Protein AF-A0A382D7G8-F1 (afdb_monomer_lite)

Sequence (98 aa):
MTLIEILAQPWNQYRQGIIFSIQKGDFDAAIVMLLGMCKVLPEQYRPVLPPIPSAKNLNEDFMLKQDKWSWCTVSLQSVEDSISRWIHDNFDRVAMGT

pLDDT: mean 87.27, std 11.98, range [44.75, 96.56]

Foldseek 3Di:
DDPLVVVVVLLVVLVVQLVVCVVVLNLVSNVVSLVVLLVSDDPVLRFDADDQDDDPDPVVVVCNSVVSSVSSVVSVVRSVVSSVVVCVVVVVVVVVPD

Structure (mmCIF, N/CA/C/O backbone):
data_AF-A0A382D7G8-F1
#
_entry.id   AF-A0A382D7G8-F1
#
loop_
_atom_site.group_PDB
_atom_site.id
_atom_site.type_symbol
_atom_site.label_atom_id
_atom_site.label_alt_id
_atom_site.label_comp_id
_atom_site.label_asym_id
_atom_site.label_entity_id
_atom_site.label_seq_id
_atom_site.pdbx_PDB_ins_code
_atom_site.Cartn_x
_atom_site.Cartn_y
_atom_site.Cartn_z
_atom_site.occupancy
_atom_site.B_iso_or_equiv
_atom_site.auth_seq_id
_atom_site.auth_comp_id
_atom_site.auth_asym_id
_atom_site.auth_atom_id
_atom_site.pdbx_PDB_model_num
ATOM 1 N N . MET A 1 1 ? 16.995 3.078 -21.638 1.00 50.81 1 MET A N 1
ATOM 2 C CA . MET A 1 1 ? 16.478 3.348 -20.286 1.00 50.81 1 MET A CA 1
ATOM 3 C C . MET A 1 1 ? 15.132 2.659 -20.189 1.00 50.81 1 MET A C 1
ATOM 5 O O . MET A 1 1 ? 14.212 3.039 -20.907 1.00 50.81 1 MET A O 1
ATOM 9 N N . THR A 1 2 ? 15.072 1.536 -19.484 1.00 73.19 2 THR A N 1
ATOM 10 C CA . THR A 1 2 ? 13.880 0.674 -19.462 1.00 73.19 2 THR A CA 1
ATOM 11 C C . THR A 1 2 ? 12.779 1.330 -18.620 1.00 73.19 2 THR A C 1
ATOM 13 O O . THR A 1 2 ? 13.068 2.099 -17.707 1.00 73.19 2 THR A O 1
ATOM 16 N N . LEU A 1 3 ? 11.500 1.059 -18.909 1.00 73.25 3 LEU A N 1
ATOM 17 C CA . LEU A 1 3 ? 10.363 1.606 -18.144 1.00 73.25 3 LEU A CA 1
ATOM 18 C C . LEU A 1 3 ? 10.501 1.344 -16.629 1.00 73.25 3 LEU A C 1
ATOM 20 O O . LEU A 1 3 ? 10.116 2.179 -15.818 1.00 73.25 3 LEU A O 1
ATOM 24 N N . ILE A 1 4 ? 11.113 0.215 -16.260 1.00 77.62 4 ILE A N 1
ATOM 25 C CA . ILE A 1 4 ? 11.415 -0.171 -14.875 1.00 77.62 4 ILE A CA 1
ATOM 26 C C . ILE A 1 4 ? 12.297 0.880 -14.179 1.00 77.62 4 ILE A C 1
ATOM 28 O O . ILE A 1 4 ? 12.011 1.260 -13.047 1.00 77.62 4 ILE A O 1
ATOM 32 N N . GLU A 1 5 ? 13.327 1.399 -14.854 1.00 75.94 5 GLU A N 1
ATOM 33 C CA . GLU A 1 5 ? 14.245 2.404 -14.293 1.00 75.94 5 GLU A CA 1
ATOM 34 C C . GLU A 1 5 ? 13.545 3.746 -14.038 1.00 75.94 5 GLU A C 1
ATOM 36 O O . GLU A 1 5 ? 13.804 4.394 -13.025 1.00 75.94 5 GLU A O 1
ATOM 41 N N . ILE A 1 6 ? 12.614 4.141 -14.915 1.00 78.12 6 ILE A N 1
ATOM 42 C CA . ILE A 1 6 ? 11.820 5.371 -14.751 1.00 78.12 6 ILE A CA 1
ATOM 43 C C . ILE A 1 6 ? 10.868 5.245 -13.555 1.00 78.12 6 ILE A C 1
ATOM 45 O O . ILE A 1 6 ? 10.698 6.199 -12.798 1.00 78.12 6 ILE A O 1
ATOM 49 N N . LEU A 1 7 ? 10.254 4.073 -13.366 1.00 82.19 7 LEU A N 1
ATOM 50 C CA . LEU A 1 7 ? 9.284 3.839 -12.290 1.00 82.19 7 LEU A CA 1
ATOM 51 C C . LEU A 1 7 ? 9.934 3.540 -10.929 1.00 82.19 7 LEU A C 1
ATOM 53 O O . LEU A 1 7 ? 9.306 3.754 -9.890 1.00 82.19 7 LEU A O 1
ATOM 57 N N . ALA A 1 8 ? 11.207 3.133 -10.911 1.00 82.38 8 ALA A N 1
ATOM 58 C CA . ALA A 1 8 ? 11.955 2.877 -9.683 1.00 82.38 8 ALA A CA 1
ATOM 59 C C . ALA A 1 8 ? 12.060 4.115 -8.774 1.00 82.38 8 ALA A C 1
ATOM 61 O O . ALA A 1 8 ? 11.935 3.996 -7.552 1.00 82.38 8 ALA A O 1
ATOM 62 N N . GLN A 1 9 ? 12.256 5.309 -9.349 1.00 84.25 9 GLN A N 1
ATOM 63 C CA . GLN A 1 9 ? 12.365 6.543 -8.566 1.00 84.25 9 GLN A CA 1
ATOM 64 C C . GLN A 1 9 ? 11.043 6.897 -7.849 1.00 84.25 9 GLN A C 1
ATOM 66 O O . GLN A 1 9 ? 11.084 7.059 -6.625 1.00 84.25 9 GLN A O 1
ATOM 71 N N . PRO A 1 10 ? 9.880 6.979 -8.530 1.00 85.62 10 PRO A N 1
ATOM 72 C CA . PRO A 1 10 ? 8.589 7.169 -7.871 1.00 85.62 10 PRO A CA 1
ATOM 73 C C . PRO A 1 10 ? 8.313 6.147 -6.765 1.00 85.62 10 PRO A C 1
ATOM 75 O O . PRO A 1 10 ? 7.911 6.528 -5.668 1.00 85.62 10 PRO A O 1
ATOM 78 N N . TRP A 1 11 ? 8.573 4.855 -7.002 1.00 88.38 11 TRP A N 1
ATOM 79 C CA . TRP A 1 11 ? 8.358 3.825 -5.980 1.00 88.38 11 TRP A CA 1
ATOM 80 C C . TRP A 1 11 ? 9.215 4.026 -4.739 1.00 88.38 11 TRP A C 1
ATOM 82 O O . TRP A 1 11 ? 8.716 3.896 -3.624 1.00 88.38 11 TRP A O 1
ATOM 92 N N . ASN A 1 12 ? 10.482 4.399 -4.906 1.00 89.94 12 ASN A N 1
ATOM 93 C CA . ASN A 1 12 ? 11.345 4.681 -3.766 1.00 89.94 12 ASN A CA 1
ATOM 94 C C . ASN A 1 12 ? 10.878 5.906 -2.968 1.00 89.94 12 ASN A C 1
ATOM 96 O O . ASN A 1 12 ? 10.930 5.874 -1.739 1.00 89.94 12 ASN A O 1
ATOM 100 N N . GLN A 1 13 ? 10.362 6.945 -3.633 1.00 90.81 13 GLN A N 1
ATOM 101 C CA . GLN A 1 13 ? 9.765 8.095 -2.946 1.00 90.81 13 GLN A CA 1
ATOM 102 C C . GLN A 1 13 ? 8.520 7.692 -2.142 1.0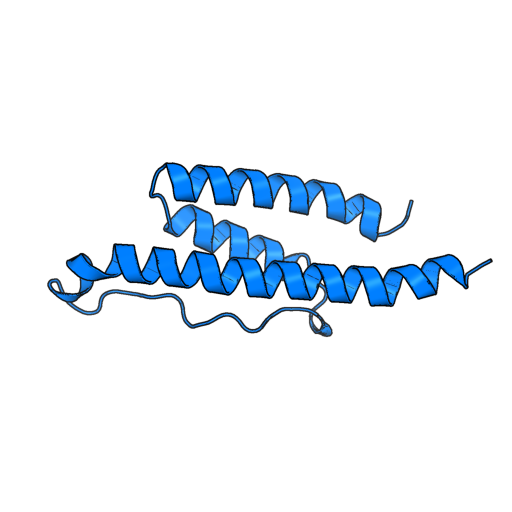0 90.81 13 GLN A C 1
ATOM 104 O O . GLN A 1 13 ? 8.406 8.059 -0.971 1.00 90.81 13 GLN A O 1
ATOM 109 N N . TYR A 1 14 ? 7.626 6.881 -2.721 1.00 93.50 14 TYR A N 1
ATOM 110 C CA . TYR A 1 14 ? 6.450 6.379 -2.005 1.00 93.50 14 TYR A CA 1
ATOM 111 C C . TYR A 1 14 ? 6.827 5.497 -0.810 1.00 93.50 14 TYR A C 1
ATOM 113 O O . TYR A 1 14 ? 6.287 5.705 0.272 1.00 93.50 14 TYR A O 1
ATOM 121 N N . ARG A 1 15 ? 7.789 4.574 -0.951 1.00 93.50 15 ARG A N 1
ATOM 122 C CA . ARG A 1 15 ? 8.266 3.722 0.159 1.00 93.50 15 ARG A CA 1
ATOM 123 C C . ARG A 1 15 ? 8.763 4.542 1.347 1.00 93.50 15 ARG A C 1
ATOM 125 O O . ARG A 1 15 ? 8.378 4.275 2.483 1.00 93.50 15 ARG A O 1
ATOM 132 N N . GLN A 1 16 ? 9.589 5.556 1.088 1.00 94.12 16 GLN A N 1
ATOM 133 C CA . GLN A 1 16 ? 10.087 6.452 2.136 1.00 94.12 16 GLN A CA 1
ATOM 134 C C . GLN A 1 16 ? 8.943 7.215 2.813 1.00 94.12 16 GLN A C 1
ATOM 136 O O . GLN A 1 16 ? 8.896 7.286 4.042 1.00 94.12 16 GLN A O 1
ATOM 141 N N . GLY A 1 17 ? 7.998 7.733 2.022 1.00 94.75 17 GLY A N 1
ATOM 142 C CA . GLY A 1 17 ? 6.816 8.422 2.533 1.00 94.75 17 GLY A CA 1
ATOM 143 C C . GLY A 1 17 ? 5.943 7.529 3.419 1.00 94.75 17 GLY A C 1
ATOM 144 O O . GLY A 1 17 ? 5.605 7.928 4.529 1.00 94.75 17 GLY A O 1
ATOM 145 N N . ILE A 1 18 ? 5.656 6.296 2.987 1.00 95.25 18 ILE A N 1
ATOM 146 C CA . ILE A 1 18 ? 4.842 5.327 3.738 1.00 95.25 18 ILE A CA 1
ATOM 147 C C . ILE A 1 18 ? 5.466 5.038 5.106 1.00 95.25 18 ILE A C 1
ATOM 149 O O . ILE A 1 18 ? 4.775 5.105 6.124 1.00 95.25 18 ILE A O 1
ATOM 153 N N . ILE A 1 19 ? 6.773 4.755 5.151 1.00 93.81 19 ILE A N 1
ATOM 154 C CA . ILE A 1 19 ? 7.485 4.478 6.407 1.00 93.81 19 ILE A CA 1
ATOM 155 C C . ILE A 1 19 ? 7.400 5.686 7.345 1.00 93.81 19 ILE A C 1
ATOM 157 O O . ILE A 1 19 ? 7.075 5.529 8.523 1.00 93.81 19 ILE A O 1
ATOM 161 N N . PHE A 1 20 ? 7.649 6.892 6.827 1.00 96.00 20 PHE A N 1
ATOM 162 C CA . PHE A 1 20 ? 7.582 8.119 7.616 1.00 96.00 20 PHE A CA 1
ATOM 163 C C . PHE A 1 20 ? 6.173 8.367 8.175 1.00 96.00 20 PHE A C 1
ATOM 165 O O . PHE A 1 20 ? 6.017 8.627 9.368 1.00 96.00 20 PHE A O 1
ATOM 172 N N . SER A 1 21 ? 5.142 8.228 7.342 1.00 95.94 21 SER A N 1
ATOM 173 C CA . SER A 1 21 ? 3.739 8.379 7.733 1.00 95.94 21 SER A CA 1
ATOM 174 C C . SER A 1 21 ? 3.338 7.389 8.832 1.00 95.94 21 SER A C 1
ATOM 176 O O . SER A 1 21 ? 2.786 7.797 9.855 1.00 95.94 21 SER A O 1
ATOM 178 N N . ILE A 1 22 ? 3.712 6.110 8.697 1.00 93.62 22 ILE A N 1
ATOM 179 C CA . ILE A 1 22 ? 3.458 5.081 9.719 1.00 93.62 22 ILE A CA 1
ATOM 180 C C . ILE A 1 22 ? 4.161 5.427 11.040 1.00 93.62 22 ILE A C 1
ATOM 182 O O . ILE A 1 22 ? 3.540 5.350 12.099 1.00 93.62 22 ILE A O 1
ATOM 186 N N . GLN A 1 23 ? 5.425 5.864 11.001 1.00 93.12 23 GLN A N 1
ATOM 187 C CA . GLN A 1 23 ? 6.174 6.264 12.202 1.00 93.12 23 GLN A CA 1
ATOM 188 C C . GLN A 1 23 ? 5.557 7.469 12.922 1.00 93.12 23 GLN A C 1
ATOM 190 O O . GLN A 1 23 ? 5.652 7.577 14.145 1.00 93.12 23 GLN A O 1
ATOM 195 N N . LYS A 1 24 ? 4.921 8.381 12.180 1.00 94.06 24 LYS A N 1
ATOM 196 C CA . LYS A 1 24 ? 4.192 9.529 12.738 1.00 94.06 24 LYS A CA 1
ATOM 197 C C . LYS A 1 24 ? 2.764 9.189 13.170 1.00 94.06 24 LYS A C 1
ATOM 199 O O . LYS A 1 24 ? 2.110 10.020 13.794 1.00 94.06 24 LYS A O 1
ATOM 204 N N . GLY A 1 25 ? 2.293 7.974 12.889 1.00 91.19 25 GLY A N 1
ATOM 205 C CA . GLY A 1 25 ? 0.921 7.549 13.156 1.00 91.19 25 GLY A CA 1
ATOM 206 C C . GLY A 1 25 ? -0.115 8.198 12.235 1.00 91.19 25 GLY A C 1
ATOM 207 O O . GLY A 1 25 ? -1.299 8.176 12.572 1.00 91.19 25 GLY A O 1
ATOM 208 N N . ASP A 1 26 ? 0.322 8.766 11.108 1.00 94.94 26 ASP A N 1
ATOM 209 C CA . ASP A 1 26 ? -0.530 9.311 10.052 1.00 94.94 26 ASP A CA 1
ATOM 210 C C . ASP A 1 26 ? -0.822 8.214 9.024 1.00 94.94 26 ASP A C 1
ATOM 212 O O . ASP A 1 26 ? -0.161 8.071 7.992 1.00 94.94 26 ASP A O 1
ATOM 216 N N . PHE A 1 27 ? -1.798 7.370 9.349 1.00 94.88 27 PHE A N 1
ATOM 217 C CA . PHE A 1 27 ? -2.154 6.243 8.494 1.00 94.88 27 PHE A CA 1
ATOM 218 C C . PHE A 1 27 ? -2.926 6.662 7.244 1.00 94.88 27 PHE A C 1
ATOM 220 O O . PHE A 1 27 ? -2.873 5.951 6.247 1.00 94.88 27 PHE A O 1
ATOM 227 N N . ASP A 1 28 ? -3.601 7.810 7.256 1.00 94.50 28 ASP A N 1
ATOM 228 C CA . ASP A 1 28 ? -4.340 8.295 6.089 1.00 94.50 28 ASP A CA 1
ATOM 229 C C . ASP A 1 28 ? -3.382 8.708 4.969 1.00 94.50 28 ASP A C 1
ATOM 231 O O . ASP A 1 28 ? -3.571 8.314 3.815 1.00 94.50 28 ASP A O 1
ATOM 235 N N . ALA A 1 29 ? -2.283 9.391 5.308 1.00 95.75 29 ALA A N 1
ATOM 236 C CA . ALA A 1 29 ? -1.213 9.654 4.352 1.00 95.75 29 ALA A CA 1
ATOM 237 C C . ALA A 1 29 ? -0.594 8.353 3.809 1.00 95.75 29 ALA A C 1
ATOM 239 O O . ALA A 1 29 ? -0.407 8.219 2.597 1.00 95.75 29 ALA A O 1
ATOM 240 N N . ALA A 1 30 ? -0.333 7.368 4.679 1.00 96.56 30 ALA A N 1
ATOM 241 C CA . ALA A 1 30 ? 0.208 6.071 4.263 1.00 96.56 30 ALA A CA 1
ATOM 242 C C . ALA A 1 30 ? -0.738 5.329 3.297 1.00 96.56 30 ALA A C 1
ATOM 244 O O . ALA A 1 30 ? -0.285 4.797 2.281 1.00 96.56 30 ALA A O 1
ATOM 245 N N . ILE A 1 31 ? -2.050 5.347 3.563 1.00 96.50 31 ILE A N 1
ATOM 246 C CA . ILE A 1 31 ? -3.086 4.771 2.693 1.00 96.50 31 ILE A CA 1
ATOM 247 C C . ILE A 1 31 ? -3.058 5.428 1.311 1.00 96.50 31 ILE A C 1
ATOM 249 O O . ILE A 1 31 ? -3.009 4.731 0.297 1.00 96.50 31 ILE A O 1
ATOM 253 N N . VAL A 1 32 ? -3.044 6.762 1.248 1.00 95.31 32 VAL A N 1
ATOM 254 C CA . VAL A 1 32 ? -3.014 7.498 -0.027 1.00 95.31 32 VAL A CA 1
ATOM 255 C C . VAL A 1 32 ? -1.753 7.169 -0.829 1.00 95.31 32 VAL A C 1
ATOM 257 O O . VAL A 1 32 ? -1.832 6.957 -2.041 1.00 95.31 32 VAL A O 1
ATOM 260 N N . MET A 1 33 ? -0.598 7.070 -0.170 1.00 95.31 33 MET A N 1
ATOM 261 C CA . MET A 1 33 ? 0.658 6.706 -0.831 1.00 95.31 33 MET A CA 1
ATOM 262 C C . MET A 1 33 ? 0.643 5.268 -1.360 1.00 95.31 33 MET A C 1
ATOM 264 O O . MET A 1 33 ? 1.064 5.043 -2.493 1.00 95.31 33 MET A O 1
ATOM 268 N N . LEU A 1 34 ? 0.100 4.310 -0.600 1.00 95.56 34 LEU A N 1
ATOM 269 C CA . LEU A 1 34 ? -0.079 2.924 -1.050 1.00 95.56 34 LEU A CA 1
ATOM 270 C C . LEU A 1 34 ? -1.007 2.835 -2.269 1.00 95.56 34 LEU A C 1
ATOM 272 O O . LEU A 1 34 ? -0.692 2.148 -3.241 1.00 95.56 34 LEU A O 1
ATOM 276 N N . LEU A 1 35 ? -2.115 3.582 -2.268 1.00 94.56 35 LEU A N 1
ATOM 277 C CA . LEU A 1 35 ? -3.009 3.675 -3.425 1.00 94.56 35 LEU A CA 1
ATOM 278 C C . LEU A 1 35 ? -2.302 4.278 -4.646 1.00 94.56 35 LEU A C 1
ATOM 280 O O . LEU A 1 35 ? -2.472 3.779 -5.761 1.00 94.56 35 LEU A O 1
ATOM 284 N N . GLY A 1 36 ? -1.490 5.318 -4.444 1.00 91.88 36 GLY A N 1
ATOM 285 C CA . GLY A 1 36 ? -0.658 5.913 -5.492 1.00 91.88 36 GLY A CA 1
ATOM 286 C C . GLY A 1 36 ? 0.316 4.897 -6.086 1.00 91.88 36 GLY A C 1
ATOM 287 O O . GLY A 1 36 ? 0.361 4.720 -7.302 1.00 91.88 36 GLY A O 1
ATOM 288 N N . MET A 1 37 ? 1.010 4.153 -5.229 1.00 92.75 37 MET A N 1
ATOM 289 C CA . MET A 1 37 ? 1.961 3.109 -5.607 1.00 92.75 37 MET A CA 1
ATOM 290 C C . MET A 1 37 ? 1.303 1.997 -6.444 1.00 92.75 37 MET A C 1
ATOM 292 O O . MET A 1 37 ? 1.865 1.588 -7.460 1.00 92.75 37 MET A O 1
ATOM 296 N N . CYS A 1 38 ? 0.069 1.591 -6.113 1.00 92.25 38 CYS A N 1
ATOM 297 C CA . CYS A 1 38 ? -0.728 0.677 -6.942 1.00 92.25 38 CYS A CA 1
ATOM 298 C C . CYS A 1 38 ? -1.028 1.236 -8.336 1.00 92.25 38 CYS A C 1
ATOM 300 O O . CYS A 1 38 ? -1.039 0.490 -9.312 1.00 92.25 38 CYS A O 1
ATOM 302 N N . LYS A 1 39 ? -1.305 2.539 -8.458 1.00 89.88 39 LYS A N 1
ATOM 303 C CA . LYS A 1 39 ? -1.649 3.162 -9.747 1.00 89.88 39 LYS A CA 1
ATOM 304 C C . LYS A 1 39 ? -0.458 3.287 -10.694 1.00 89.88 39 LYS A C 1
ATOM 306 O O . LYS A 1 39 ? -0.686 3.371 -11.899 1.00 89.88 39 LYS A O 1
ATOM 311 N N . VAL A 1 40 ? 0.769 3.236 -10.172 1.00 88.00 40 VAL A N 1
ATOM 312 C CA . VAL A 1 40 ? 1.997 3.171 -10.979 1.00 88.00 40 VAL A CA 1
ATOM 313 C C . VAL A 1 40 ? 2.120 1.832 -11.723 1.00 88.00 40 VAL A C 1
ATOM 315 O O . VAL A 1 40 ? 2.717 1.781 -12.796 1.00 88.00 40 VAL A O 1
ATOM 318 N N . LEU A 1 41 ? 1.523 0.751 -11.205 1.00 86.81 41 LEU A N 1
ATOM 319 C CA . LEU A 1 41 ? 1.508 -0.546 -11.884 1.00 86.81 41 LEU A CA 1
ATOM 320 C C . LEU A 1 41 ? 0.483 -0.587 -13.036 1.00 86.81 41 LEU A C 1
ATOM 322 O O . LEU A 1 41 ? -0.625 -0.038 -12.903 1.00 86.81 41 LEU A O 1
ATOM 326 N N . PRO A 1 42 ? 0.792 -1.302 -14.140 1.00 87.50 42 PRO A N 1
ATOM 327 C CA . PRO A 1 42 ? -0.197 -1.615 -15.168 1.00 87.50 42 PRO A CA 1
ATOM 328 C C . PRO A 1 42 ? -1.370 -2.398 -14.579 1.00 87.50 42 PRO A C 1
ATOM 330 O O . PRO A 1 42 ? -1.196 -3.168 -13.637 1.00 87.50 42 PRO A O 1
ATOM 333 N N . GLU A 1 43 ? -2.561 -2.235 -15.157 1.00 89.56 43 GLU A N 1
ATOM 334 C CA . GLU A 1 43 ? -3.822 -2.705 -14.559 1.00 89.56 43 GLU A CA 1
ATOM 335 C C . GLU A 1 43 ? -3.821 -4.194 -14.209 1.00 89.56 43 GLU A C 1
ATOM 337 O O . GLU A 1 43 ? -4.246 -4.563 -13.119 1.00 89.56 43 GLU A O 1
ATOM 342 N N . GLN A 1 44 ? -3.255 -5.022 -15.086 1.00 89.44 44 GLN A N 1
ATOM 343 C CA . GLN A 1 44 ? -3.138 -6.472 -14.908 1.00 89.44 44 GLN A CA 1
ATOM 344 C C . GLN A 1 44 ? -2.241 -6.906 -13.733 1.00 89.44 44 GLN A C 1
ATOM 346 O O . GLN A 1 44 ? -2.352 -8.039 -13.278 1.00 89.44 44 GLN A O 1
ATOM 351 N N . TYR A 1 45 ? -1.361 -6.025 -13.246 1.00 89.94 45 TYR A N 1
ATOM 352 C CA . TYR A 1 45 ? -0.461 -6.285 -12.117 1.00 89.94 45 TYR A CA 1
ATOM 353 C C . TYR A 1 45 ? -0.890 -5.561 -10.842 1.00 89.94 45 TYR A C 1
ATOM 355 O O . TYR A 1 45 ? -0.200 -5.652 -9.830 1.00 89.94 45 TYR A O 1
ATOM 363 N N . ARG A 1 46 ? -2.000 -4.812 -10.857 1.00 92.88 46 ARG A N 1
ATOM 364 C CA . ARG A 1 46 ? -2.448 -4.103 -9.656 1.00 92.88 46 ARG A CA 1
ATOM 365 C C . ARG A 1 46 ? -2.905 -5.115 -8.597 1.00 92.88 46 ARG A C 1
ATOM 367 O O . ARG A 1 46 ? -3.720 -5.983 -8.911 1.00 92.88 46 ARG A O 1
ATOM 374 N N . PRO A 1 47 ? -2.429 -5.007 -7.346 1.00 93.88 47 PRO A N 1
ATOM 375 C CA . PRO A 1 47 ? -2.907 -5.859 -6.267 1.00 93.88 47 PRO A CA 1
ATOM 376 C C . PRO A 1 47 ? -4.369 -5.558 -5.941 1.00 93.88 47 PRO A C 1
ATOM 378 O O . PRO A 1 47 ? -4.835 -4.422 -6.060 1.00 93.88 47 PRO A O 1
ATOM 381 N N . VAL A 1 48 ? -5.069 -6.573 -5.440 1.00 92.31 48 VAL A N 1
ATOM 382 C CA . VAL A 1 48 ? -6.358 -6.386 -4.772 1.00 92.31 48 VAL A CA 1
ATOM 383 C C . VAL A 1 48 ? -6.072 -6.010 -3.325 1.00 92.31 48 VAL A C 1
ATOM 385 O O . VAL A 1 48 ? -5.514 -6.808 -2.575 1.00 92.31 48 VAL A O 1
ATOM 388 N N . LEU A 1 49 ? -6.428 -4.786 -2.944 1.00 93.31 49 LEU A N 1
ATOM 389 C CA . LEU A 1 49 ? -6.265 -4.312 -1.574 1.00 93.31 49 LEU A CA 1
ATOM 390 C C . LEU A 1 49 ? -7.513 -4.623 -0.735 1.00 93.31 49 LEU A C 1
ATOM 392 O O . LEU A 1 49 ? -8.625 -4.608 -1.275 1.00 93.31 49 LEU A O 1
ATOM 396 N N . PRO A 1 50 ? -7.360 -4.861 0.581 1.00 94.19 50 PRO A N 1
ATOM 397 C CA . PRO A 1 50 ? -8.499 -4.927 1.486 1.00 94.19 50 PRO A CA 1
ATOM 398 C C . PRO A 1 50 ? -9.286 -3.603 1.483 1.00 94.19 50 PRO A C 1
ATOM 400 O O . PRO A 1 50 ? -8.736 -2.546 1.155 1.00 94.19 50 PRO A O 1
ATOM 403 N N . PRO A 1 51 ? -10.574 -3.617 1.865 1.00 94.19 51 PRO A N 1
ATOM 404 C CA . PRO A 1 51 ? -11.354 -2.391 1.990 1.00 94.19 51 PRO A CA 1
ATOM 405 C C . PRO A 1 51 ? -10.731 -1.463 3.038 1.00 94.19 51 PRO A C 1
ATOM 407 O O . PRO A 1 51 ? -10.295 -1.918 4.095 1.00 94.19 51 PRO A O 1
ATOM 410 N N . ILE A 1 52 ? -10.684 -0.163 2.736 1.00 94.81 52 ILE A N 1
ATOM 411 C CA . ILE A 1 52 ? -10.135 0.844 3.650 1.00 94.81 52 ILE A CA 1
ATOM 412 C C . ILE A 1 52 ? -11.030 0.903 4.896 1.00 94.81 52 ILE A C 1
ATOM 414 O O . ILE A 1 52 ? -12.244 1.082 4.753 1.00 94.81 52 ILE A O 1
ATOM 418 N N . PRO A 1 53 ? -10.471 0.756 6.108 1.00 93.06 53 PRO A N 1
ATOM 419 C CA . PRO A 1 53 ? -11.254 0.813 7.329 1.00 93.06 53 PRO A CA 1
ATOM 420 C C . PRO A 1 53 ? -11.794 2.230 7.558 1.00 93.06 53 PRO A C 1
ATOM 422 O O . PRO A 1 53 ? -11.086 3.227 7.404 1.00 93.06 53 PRO A O 1
ATOM 425 N N . SER A 1 54 ? -13.062 2.308 7.951 1.00 90.88 54 SER A N 1
ATOM 426 C CA . SER A 1 54 ? -13.779 3.549 8.248 1.00 90.88 54 SER A CA 1
ATOM 427 C C . SER A 1 54 ? -14.679 3.333 9.460 1.00 90.88 54 SER A C 1
ATOM 429 O O . SER A 1 54 ? -15.417 2.347 9.482 1.00 90.88 54 SER A O 1
ATOM 431 N N . ALA A 1 55 ? -14.669 4.252 10.424 1.00 88.31 55 ALA A N 1
ATOM 432 C CA . ALA A 1 55 ? -15.568 4.179 11.572 1.00 88.31 55 ALA A CA 1
ATOM 433 C C . ALA A 1 55 ? -17.006 4.533 11.166 1.00 88.31 55 ALA A C 1
ATOM 435 O O . ALA A 1 55 ? -17.243 5.533 10.486 1.00 88.31 55 ALA A O 1
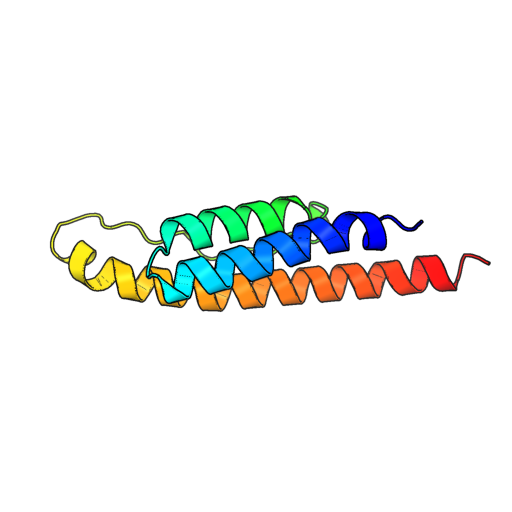ATOM 436 N N . LYS A 1 56 ? -17.979 3.725 11.598 1.00 88.00 56 LYS A N 1
ATOM 437 C CA . LYS A 1 56 ? -19.416 4.003 11.425 1.00 88.00 56 LYS A CA 1
ATOM 438 C C . LYS A 1 56 ? -20.033 4.662 12.655 1.00 88.00 56 LYS A C 1
ATOM 440 O O . LYS A 1 56 ? -21.110 5.245 12.568 1.00 88.00 56 LYS A O 1
ATOM 445 N N . ASN A 1 57 ? -19.378 4.541 13.805 1.00 87.94 57 ASN A N 1
ATOM 446 C CA . ASN A 1 57 ? -19.801 5.114 15.076 1.00 87.94 57 ASN A CA 1
ATOM 447 C C . ASN A 1 57 ? -18.582 5.482 15.937 1.00 87.94 57 ASN A C 1
ATOM 449 O O . ASN A 1 57 ? -17.454 5.092 15.645 1.00 87.94 57 ASN A O 1
ATOM 453 N N . LEU A 1 58 ? -18.825 6.228 17.017 1.00 81.81 58 LEU A N 1
ATOM 454 C CA . LEU A 1 58 ? -17.776 6.735 17.907 1.00 81.81 58 LEU A CA 1
ATOM 455 C C . LEU A 1 58 ? -16.975 5.617 18.602 1.00 81.81 58 LEU A C 1
ATOM 457 O O . LEU A 1 58 ? -15.799 5.792 18.893 1.00 81.81 58 LEU A O 1
ATOM 461 N N . ASN A 1 59 ? -17.601 4.468 18.868 1.00 82.12 59 ASN A N 1
ATOM 462 C CA . ASN A 1 59 ? -16.934 3.349 19.537 1.00 82.12 59 ASN A CA 1
ATOM 463 C C . ASN A 1 59 ? -15.913 2.667 18.617 1.00 82.12 59 ASN A C 1
ATOM 465 O O . ASN A 1 59 ? -14.850 2.253 19.071 1.00 82.12 59 ASN A O 1
ATOM 469 N N . GLU A 1 60 ? -16.219 2.580 17.323 1.00 85.62 60 GLU A N 1
ATOM 470 C CA . GLU A 1 60 ? -15.308 2.053 16.303 1.00 85.62 60 GLU A CA 1
ATOM 471 C C . GLU A 1 60 ? -14.110 2.978 16.059 1.00 85.62 60 GLU A C 1
ATOM 473 O O . GLU A 1 60 ? -13.034 2.501 15.702 1.00 85.62 60 GLU A O 1
ATOM 478 N N . ASP A 1 61 ? -14.252 4.281 16.310 1.00 83.81 61 ASP A N 1
ATOM 479 C CA . ASP A 1 61 ? -13.171 5.256 16.119 1.00 83.81 61 ASP A CA 1
ATOM 480 C C . ASP A 1 61 ? -11.958 4.971 17.026 1.00 83.81 61 ASP A C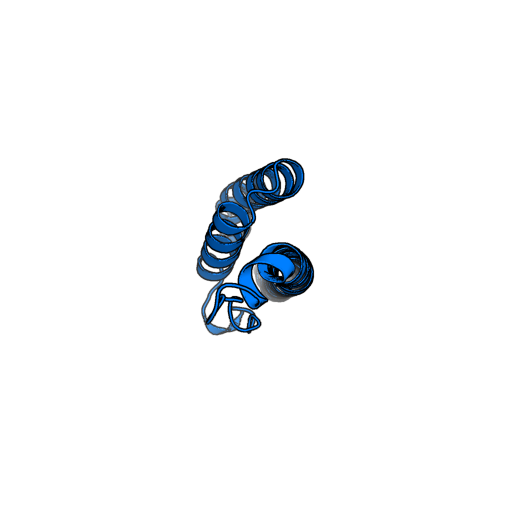 1
ATOM 482 O O . ASP A 1 61 ? -10.808 5.154 16.623 1.00 83.81 61 ASP A O 1
ATOM 486 N N . PHE A 1 62 ? -12.193 4.404 18.217 1.00 79.88 62 PHE A N 1
ATOM 487 C CA . PHE A 1 62 ? -11.122 3.983 19.126 1.00 79.88 62 PHE A CA 1
ATOM 488 C C . PHE A 1 62 ? -10.263 2.845 18.560 1.00 79.88 62 PHE A C 1
ATOM 490 O O . PHE A 1 62 ? -9.058 2.800 18.813 1.00 79.88 62 PHE A O 1
ATOM 497 N N . MET A 1 63 ? -10.866 1.941 17.784 1.00 89.06 63 MET A N 1
ATOM 498 C CA . MET A 1 63 ? -10.178 0.800 17.165 1.00 89.06 63 MET A CA 1
ATOM 499 C C . MET A 1 63 ? -9.630 1.133 15.777 1.00 89.06 63 MET A C 1
ATOM 501 O O . MET A 1 63 ? -8.667 0.513 15.321 1.00 89.06 63 MET A O 1
ATOM 505 N N . LEU A 1 64 ? -10.174 2.171 15.135 1.00 92.06 64 LEU A N 1
ATOM 506 C CA . LEU A 1 64 ? -9.873 2.546 13.757 1.00 92.06 64 LEU A CA 1
ATOM 507 C C . LEU A 1 64 ? -8.373 2.711 13.493 1.00 92.06 64 LEU A C 1
ATOM 509 O O . LEU A 1 64 ? -7.883 2.363 12.421 1.00 92.06 64 LEU A O 1
ATOM 513 N N . LYS A 1 65 ? -7.617 3.221 14.469 1.00 90.06 65 LYS A N 1
ATOM 514 C CA . LYS A 1 65 ? -6.167 3.397 14.334 1.00 90.06 65 LYS A CA 1
ATOM 515 C C . LYS A 1 65 ? -5.422 2.062 14.219 1.00 90.06 65 LYS A C 1
ATOM 517 O O . LYS A 1 65 ? -4.494 1.950 13.419 1.00 90.06 65 LYS A O 1
ATOM 522 N N . GLN A 1 66 ? -5.831 1.056 14.991 1.00 91.81 66 GLN A N 1
ATOM 523 C CA . GLN A 1 66 ? -5.268 -0.292 14.918 1.00 91.81 66 GLN A CA 1
ATOM 524 C C . GLN A 1 66 ? -5.642 -0.966 13.595 1.00 91.81 66 GLN A C 1
ATOM 526 O O . GLN A 1 66 ? -4.784 -1.572 12.950 1.00 91.81 66 GLN A O 1
ATOM 531 N N . ASP A 1 67 ? -6.888 -0.796 13.158 1.00 94.62 67 ASP A N 1
ATOM 532 C CA . ASP A 1 67 ? -7.369 -1.349 11.892 1.00 94.62 67 ASP A CA 1
ATOM 533 C C . ASP A 1 67 ? -6.636 -0.732 10.698 1.00 94.62 67 ASP A C 1
ATOM 535 O O . ASP A 1 67 ? -6.192 -1.450 9.803 1.00 94.62 67 ASP A O 1
ATOM 539 N N . LYS A 1 68 ? -6.427 0.591 10.707 1.00 95.25 68 LYS A N 1
ATOM 540 C CA . LYS A 1 68 ? -5.630 1.296 9.693 1.00 95.25 68 LYS A CA 1
ATOM 541 C C . LYS A 1 68 ? -4.173 0.833 9.676 1.00 95.25 68 LYS A C 1
ATOM 543 O O . LYS A 1 68 ? -3.615 0.667 8.592 1.00 95.25 68 LYS A O 1
ATOM 548 N N . TRP A 1 69 ? -3.559 0.594 10.837 1.00 93.88 69 TRP A N 1
ATOM 549 C CA . TRP A 1 69 ? -2.207 0.028 10.907 1.00 93.88 69 TRP A CA 1
ATOM 550 C C . TRP A 1 69 ? -2.147 -1.362 10.264 1.00 93.88 69 TRP A C 1
ATOM 552 O O . TRP A 1 69 ? -1.335 -1.584 9.367 1.00 93.88 69 TRP A O 1
ATOM 562 N N . SER A 1 70 ? -3.058 -2.259 10.656 1.00 95.12 70 SER A N 1
ATOM 563 C CA . SER A 1 70 ? -3.163 -3.610 10.090 1.00 95.12 70 SER A CA 1
ATOM 564 C C . SER A 1 70 ? -3.374 -3.566 8.573 1.00 95.12 70 SER A C 1
ATOM 566 O O . SER A 1 70 ? -2.665 -4.230 7.813 1.00 95.12 70 SER A O 1
ATOM 568 N N . TRP A 1 71 ? -4.281 -2.697 8.116 1.00 96.06 71 TRP A N 1
ATOM 569 C CA . TRP A 1 71 ? -4.534 -2.463 6.698 1.00 96.06 71 TRP A CA 1
ATOM 570 C C . TRP A 1 71 ? -3.270 -2.018 5.959 1.00 96.06 71 TRP A C 1
ATOM 572 O O . TRP A 1 71 ? -2.974 -2.562 4.894 1.00 96.06 71 TRP A O 1
ATOM 582 N N . CYS A 1 72 ? -2.506 -1.068 6.513 1.00 96.06 72 CYS A N 1
ATOM 583 C CA . CYS A 1 72 ? -1.272 -0.577 5.896 1.00 96.06 72 CYS A CA 1
ATOM 584 C C . CYS A 1 72 ? -0.231 -1.691 5.758 1.00 96.06 72 CYS A C 1
ATOM 586 O O . CYS A 1 72 ? 0.388 -1.804 4.704 1.00 96.06 72 CYS A O 1
ATOM 588 N N . THR A 1 73 ? -0.060 -2.533 6.779 1.00 94.56 73 THR A N 1
ATOM 589 C CA . THR A 1 73 ? 0.895 -3.650 6.751 1.00 94.56 73 THR A CA 1
ATOM 590 C C . THR A 1 73 ? 0.531 -4.686 5.687 1.00 94.56 73 THR A C 1
ATOM 592 O O . THR A 1 73 ? 1.374 -5.035 4.862 1.00 94.56 73 THR A O 1
ATOM 595 N N . VAL A 1 74 ? -0.728 -5.137 5.660 1.00 96.25 74 VAL A N 1
ATOM 596 C CA . VAL A 1 74 ? -1.208 -6.127 4.677 1.00 96.25 74 VAL A CA 1
ATOM 597 C C . VAL A 1 74 ? -1.148 -5.568 3.255 1.00 96.25 74 VAL A C 1
ATOM 599 O O . VAL A 1 74 ? -0.724 -6.250 2.316 1.00 96.25 74 VAL A O 1
ATOM 602 N N . SER A 1 75 ? -1.554 -4.309 3.089 1.00 96.56 75 SER A N 1
ATOM 603 C CA . SER A 1 75 ? -1.563 -3.651 1.785 1.00 96.56 75 SER A CA 1
ATOM 604 C C . SER A 1 75 ? -0.146 -3.448 1.267 1.00 96.56 75 SER A C 1
ATOM 606 O O . SER A 1 75 ? 0.115 -3.802 0.124 1.00 96.56 75 SER A O 1
ATOM 608 N N . LEU A 1 76 ? 0.784 -2.965 2.100 1.00 95.25 76 LEU A N 1
ATOM 609 C CA . LEU A 1 76 ? 2.188 -2.780 1.722 1.00 95.25 76 LEU A CA 1
ATOM 610 C C . LEU A 1 76 ? 2.801 -4.071 1.177 1.00 95.25 76 LEU A C 1
ATOM 612 O O . LEU A 1 76 ? 3.367 -4.049 0.087 1.00 95.25 76 LEU A O 1
ATOM 616 N N . GLN A 1 77 ? 2.622 -5.192 1.879 1.00 95.38 77 GLN A N 1
ATOM 617 C CA . GLN A 1 77 ? 3.092 -6.494 1.405 1.00 95.38 77 GLN A CA 1
ATOM 618 C C . GLN A 1 77 ? 2.494 -6.846 0.033 1.00 95.38 77 GLN A C 1
ATOM 620 O O . GLN A 1 77 ? 3.220 -7.176 -0.900 1.00 95.38 77 GLN A O 1
ATOM 625 N N . SER A 1 78 ? 1.177 -6.684 -0.122 1.00 95.1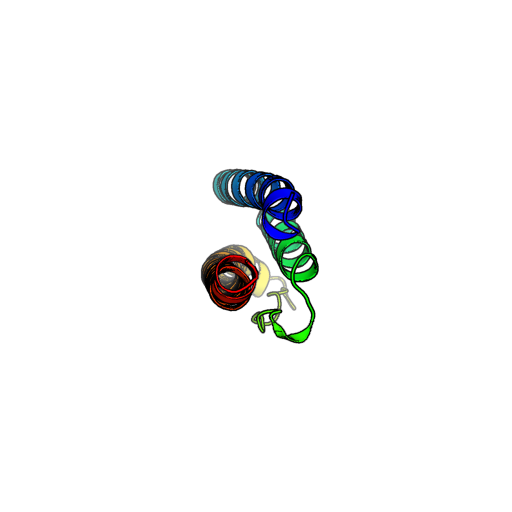9 78 SER A N 1
ATOM 626 C CA . SER A 1 78 ? 0.475 -6.985 -1.376 1.00 95.19 78 SER A CA 1
ATOM 627 C C . SER A 1 78 ? 0.971 -6.138 -2.559 1.00 95.19 78 SER A C 1
ATOM 629 O O . SER A 1 78 ? 1.071 -6.638 -3.686 1.00 95.19 78 SER A O 1
ATOM 631 N N . VAL A 1 79 ? 1.280 -4.855 -2.327 1.00 95.06 79 VAL A N 1
ATOM 632 C CA . VAL A 1 79 ? 1.839 -3.972 -3.362 1.00 95.06 79 VAL A CA 1
ATOM 633 C C . VAL A 1 79 ? 3.260 -4.386 -3.728 1.00 95.06 79 VAL A C 1
ATOM 635 O O . VAL A 1 79 ? 3.549 -4.529 -4.914 1.00 95.06 79 VAL A O 1
ATOM 638 N N . GLU A 1 80 ? 4.128 -4.623 -2.747 1.00 94.19 80 GLU A N 1
ATOM 639 C CA . GLU A 1 80 ? 5.525 -5.012 -2.986 1.00 94.19 80 GLU A CA 1
ATOM 640 C C . GLU A 1 80 ? 5.643 -6.352 -3.725 1.00 94.19 80 GLU A C 1
ATOM 642 O O . GLU A 1 80 ? 6.416 -6.465 -4.680 1.00 94.19 80 GLU A O 1
ATOM 647 N N . ASP A 1 81 ? 4.814 -7.337 -3.375 1.00 94.50 81 ASP A N 1
ATOM 648 C CA . ASP A 1 81 ? 4.749 -8.623 -4.080 1.00 94.50 81 ASP A CA 1
ATOM 649 C C . ASP A 1 81 ? 4.304 -8.443 -5.539 1.00 94.50 81 ASP A C 1
ATOM 651 O O . ASP A 1 81 ? 4.746 -9.148 -6.449 1.00 94.50 81 ASP A O 1
ATOM 655 N N . SER A 1 82 ? 3.417 -7.482 -5.796 1.00 93.69 82 SER A N 1
ATOM 656 C CA . SER A 1 82 ? 2.920 -7.193 -7.145 1.00 93.69 82 SER A CA 1
ATOM 657 C C . SER A 1 82 ? 3.936 -6.429 -7.991 1.00 93.69 82 SER A C 1
ATOM 659 O O . SER A 1 82 ? 4.113 -6.755 -9.164 1.00 93.69 82 SER A O 1
ATOM 661 N N . ILE A 1 83 ? 4.665 -5.481 -7.392 1.00 91.25 83 ILE A N 1
ATOM 662 C CA . ILE A 1 83 ? 5.818 -4.829 -8.029 1.00 91.25 83 ILE A CA 1
ATOM 663 C C . ILE A 1 83 ? 6.892 -5.868 -8.353 1.00 91.25 83 ILE A C 1
ATOM 665 O O . ILE A 1 83 ? 7.399 -5.883 -9.470 1.00 91.25 83 ILE A O 1
ATOM 669 N N . SER A 1 84 ? 7.210 -6.762 -7.416 1.00 90.38 84 SER A N 1
ATOM 670 C CA . SER A 1 84 ? 8.240 -7.789 -7.608 1.00 90.38 84 SER A CA 1
ATOM 671 C C . SER A 1 84 ? 7.891 -8.739 -8.754 1.00 90.38 84 SER A C 1
ATOM 673 O O . SER A 1 84 ? 8.731 -8.980 -9.620 1.00 90.38 84 SER A O 1
ATOM 675 N N . ARG A 1 85 ? 6.635 -9.209 -8.820 1.00 90.12 85 ARG A N 1
ATOM 676 C CA . ARG A 1 85 ? 6.133 -10.014 -9.949 1.00 90.12 85 ARG A CA 1
ATOM 677 C C . ARG A 1 85 ? 6.223 -9.260 -11.271 1.00 90.12 85 ARG A C 1
ATOM 679 O O . ARG A 1 85 ? 6.738 -9.796 -12.245 1.00 90.12 85 ARG A O 1
ATOM 686 N N . TRP A 1 86 ? 5.789 -7.998 -11.294 1.00 89.25 86 TRP A N 1
ATOM 687 C CA . TRP A 1 86 ? 5.873 -7.177 -12.499 1.00 89.25 86 TRP A CA 1
ATOM 688 C C . TRP A 1 86 ? 7.315 -6.996 -12.979 1.00 89.25 86 TRP A C 1
ATOM 690 O O . TRP A 1 86 ? 7.578 -7.129 -14.173 1.00 89.25 86 TRP A O 1
ATOM 700 N N . ILE A 1 87 ? 8.250 -6.709 -12.069 1.00 87.19 87 ILE A N 1
ATOM 701 C CA . ILE A 1 87 ? 9.668 -6.590 -12.411 1.00 87.19 87 ILE A CA 1
ATOM 702 C C . ILE A 1 87 ? 10.158 -7.908 -12.999 1.00 87.19 87 ILE A C 1
ATOM 704 O O . ILE A 1 87 ? 10.694 -7.883 -14.098 1.00 87.19 87 ILE A O 1
ATOM 708 N N . HIS A 1 88 ? 9.932 -9.038 -12.323 1.00 85.88 88 HIS A N 1
ATOM 709 C CA . HIS A 1 88 ? 10.374 -10.356 -12.783 1.00 85.88 88 HIS A CA 1
ATOM 710 C C . HIS A 1 88 ? 9.875 -10.667 -14.206 1.00 85.88 88 HIS A C 1
ATOM 712 O O . HIS A 1 88 ? 10.674 -10.938 -15.099 1.00 85.88 88 HIS A O 1
ATOM 718 N N . ASP A 1 89 ? 8.574 -10.506 -14.456 1.00 85.12 89 ASP A N 1
ATOM 719 C CA . ASP A 1 89 ? 7.950 -10.811 -15.752 1.00 85.12 89 ASP A CA 1
ATOM 720 C C . ASP A 1 89 ? 8.423 -9.899 -16.898 1.00 85.12 89 ASP A C 1
ATOM 722 O O . ASP A 1 89 ? 8.321 -10.250 -18.078 1.00 85.12 89 ASP A O 1
ATOM 726 N N . ASN A 1 90 ? 8.920 -8.701 -16.576 1.00 80.50 90 ASN A N 1
ATOM 727 C CA . ASN A 1 90 ? 9.420 -7.745 -17.565 1.00 80.50 90 ASN A CA 1
ATOM 728 C C . ASN A 1 90 ? 10.951 -7.708 -17.643 1.00 80.50 90 ASN A C 1
ATOM 730 O O . ASN A 1 90 ? 11.480 -7.216 -18.637 1.00 80.50 90 ASN A O 1
ATOM 734 N N . PHE A 1 91 ? 11.663 -8.263 -16.662 1.00 71.94 91 PHE A N 1
ATOM 735 C CA . PHE A 1 91 ? 13.117 -8.391 -16.684 1.00 71.94 91 PHE A CA 1
ATOM 736 C C . PHE A 1 91 ? 13.552 -9.418 -17.737 1.00 71.94 91 PHE A C 1
ATOM 738 O O . PHE A 1 91 ? 14.408 -9.115 -18.568 1.00 71.94 91 PHE A O 1
ATOM 745 N N . ASP A 1 92 ? 12.870 -10.566 -17.809 1.00 59.72 92 ASP A N 1
ATOM 746 C CA . ASP A 1 92 ? 13.127 -11.602 -18.823 1.0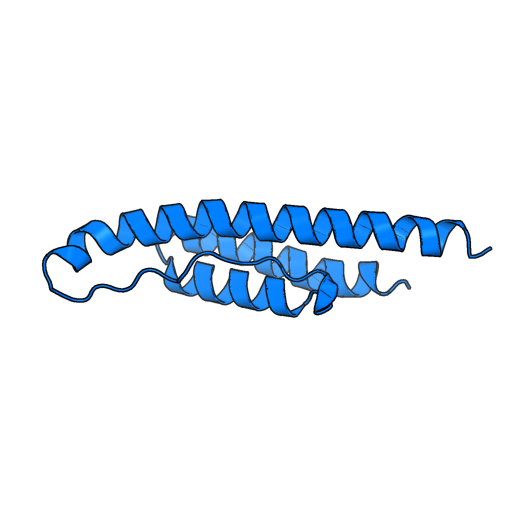0 59.72 92 ASP A CA 1
ATOM 747 C C . ASP A 1 92 ? 12.859 -11.108 -20.254 1.00 59.72 92 ASP A C 1
ATOM 749 O O . ASP A 1 92 ? 13.575 -11.455 -21.194 1.00 59.72 92 ASP A O 1
ATOM 753 N N . ARG A 1 93 ? 11.863 -10.229 -20.431 1.00 57.59 93 ARG A N 1
ATOM 754 C CA . ARG A 1 93 ? 11.552 -9.603 -21.729 1.00 57.59 93 ARG A CA 1
ATOM 755 C C . ARG A 1 93 ? 12.620 -8.617 -22.194 1.00 57.59 93 ARG A C 1
ATOM 757 O O . ARG A 1 93 ? 12.777 -8.424 -23.395 1.00 57.59 93 ARG A O 1
ATOM 764 N N . VAL A 1 94 ? 13.329 -7.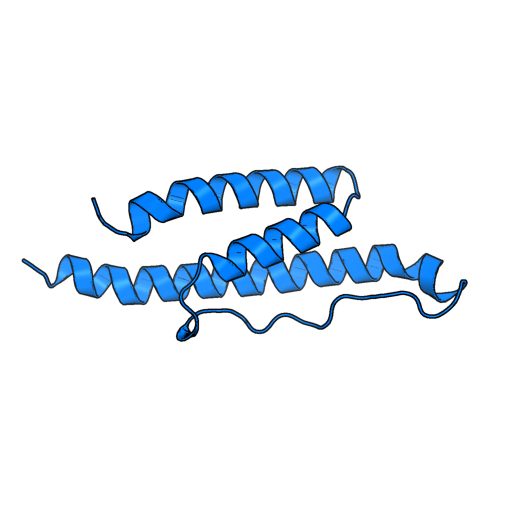984 -21.262 1.00 54.03 94 VAL A N 1
ATOM 765 C CA . VAL A 1 94 ? 14.447 -7.083 -21.566 1.00 54.03 94 VAL A CA 1
ATOM 766 C C . VAL A 1 94 ? 15.724 -7.886 -21.826 1.00 54.03 94 VAL A C 1
ATOM 768 O O . VAL A 1 94 ? 16.465 -7.547 -22.743 1.00 54.03 94 VAL A O 1
ATOM 771 N N . ALA A 1 95 ? 15.962 -8.967 -21.074 1.00 52.66 95 ALA A N 1
ATOM 772 C CA . ALA A 1 95 ? 17.148 -9.813 -21.219 1.00 52.66 95 ALA A CA 1
ATOM 773 C C . ALA A 1 95 ? 17.144 -10.676 -22.497 1.00 52.66 95 ALA A C 1
ATOM 775 O O . ALA A 1 95 ? 18.206 -10.938 -23.050 1.00 52.66 95 ALA A O 1
ATOM 776 N N . MET A 1 96 ? 15.971 -11.089 -22.995 1.00 50.50 96 MET A N 1
ATOM 777 C CA . MET A 1 96 ? 15.831 -11.826 -24.266 1.00 50.50 96 MET A CA 1
ATOM 778 C C . MET A 1 96 ? 15.664 -10.918 -25.502 1.00 50.50 96 MET A C 1
ATOM 780 O O . MET A 1 96 ? 15.410 -11.408 -26.600 1.00 50.50 96 MET A O 1
ATOM 784 N N . GLY A 1 97 ? 15.768 -9.596 -25.329 1.00 46.41 97 GLY A N 1
ATOM 785 C CA . GLY A 1 97 ? 15.586 -8.587 -26.379 1.00 46.41 97 GLY A CA 1
ATOM 786 C C . GLY A 1 97 ? 16.859 -8.165 -27.123 1.00 46.41 97 GLY A C 1
ATOM 787 O O . GLY A 1 97 ? 16.828 -7.138 -27.804 1.00 46.41 97 GLY A O 1
ATOM 788 N N . THR A 1 98 ? 17.957 -8.915 -26.999 1.00 44.75 98 THR A N 1
ATOM 789 C CA . THR A 1 98 ? 19.195 -8.744 -27.784 1.00 44.75 98 THR A CA 1
ATOM 790 C C . THR A 1 98 ? 19.712 -10.079 -28.276 1.00 44.75 98 THR A C 1
ATOM 792 O O . THR A 1 98 ? 19.911 -10.956 -27.406 1.00 44.75 98 THR A O 1
#

Organism: NCBI:txid408172

Secondary structure (DSSP, 8-state):
--HHHHHHHHHHHHHHHHHHHHHHT-HHHHHHHHHHHHHHS-GGG---PPPPP--SSHHHHHHHHHHHHHHHHHHHHHHHHHHHHHHHHHHHHHHT--

Radius of gyration: 15.9 Å; chains: 1; bounding box: 39×22×47 Å